Protein AF-A0A9D8YZA4-F1 (afdb_monomer_lite)

Radius of gyration: 13.83 Å; chains: 1; bounding box: 36×15×34 Å

Secondary structure (DSSP, 8-state):
-------S----EEEEEEEEHHHHHHHHHHHHHHS-HHHH--EEEEEEEPTTSEEEEEEEE-SS--

Foldseek 3Di:
DDDDDDDDPPQKDKDKDKAAQVVVVVVLVVCCVVAPCQFWVKDWPDWDQDPPRIIITMIITGPGGD

Structure (mmCIF, N/CA/C/O backbone):
data_AF-A0A9D8YZA4-F1
#
_entry.id   AF-A0A9D8YZA4-F1
#
loop_
_atom_site.group_PDB
_atom_site.id
_atom_site.type_symbol
_atom_site.label_atom_id
_atom_site.label_alt_id
_atom_site.label_comp_id
_atom_site.label_asym_id
_atom_site.label_entity_id
_atom_site.label_seq_id
_atom_site.pdbx_PDB_ins_code
_atom_site.Cartn_x
_atom_site.Cartn_y
_atom_site.Cartn_z
_atom_site.occupancy
_atom_site.B_iso_or_equiv
_atom_site.auth_seq_id
_atom_site.auth_comp_id
_atom_site.auth_asym_id
_atom_site.auth_atom_id
_atom_site.pdbx_PDB_model_num
ATOM 1 N N . MET A 1 1 ? 23.170 -11.184 16.680 1.00 49.19 1 MET A N 1
ATOM 2 C CA . MET A 1 1 ? 23.305 -12.038 15.485 1.00 49.19 1 MET A CA 1
ATOM 3 C C . MET A 1 1 ? 21.918 -12.209 14.894 1.00 49.19 1 MET A C 1
ATOM 5 O O . MET A 1 1 ? 21.130 -12.890 15.515 1.00 49.19 1 MET A O 1
ATOM 9 N N . GLU A 1 2 ? 21.628 -11.544 13.780 1.00 30.78 2 GLU A N 1
ATOM 10 C CA . GLU A 1 2 ? 20.578 -11.835 12.781 1.00 30.78 2 GLU A CA 1
ATOM 11 C C . GLU A 1 2 ? 20.793 -10.792 11.673 1.00 30.78 2 GLU A C 1
ATOM 13 O O . GLU A 1 2 ? 21.003 -9.624 1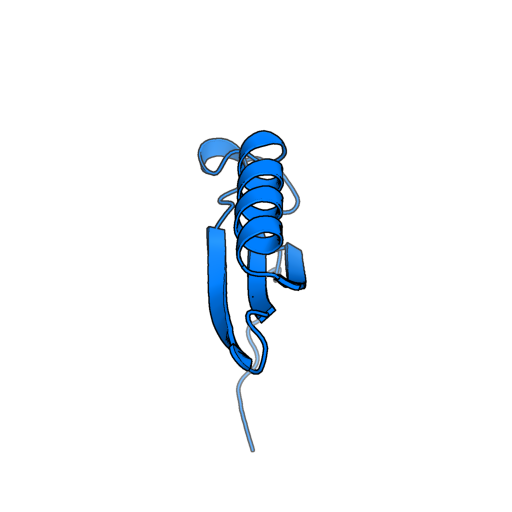1.977 1.00 30.78 2 GLU A O 1
ATOM 18 N N . ALA A 1 3 ? 20.810 -11.067 10.382 1.00 38.25 3 ALA A N 1
ATOM 19 C CA . ALA A 1 3 ? 21.185 -12.232 9.610 1.00 38.25 3 ALA A CA 1
ATOM 20 C C . ALA A 1 3 ? 21.699 -11.636 8.283 1.00 38.25 3 ALA A C 1
ATOM 22 O O . ALA A 1 3 ? 21.084 -10.736 7.725 1.00 38.25 3 ALA A O 1
ATOM 23 N N . SER A 1 4 ? 22.856 -12.113 7.834 1.00 42.06 4 SER A N 1
ATOM 24 C CA . SER A 1 4 ? 23.182 -12.370 6.425 1.00 42.06 4 SER A CA 1
ATOM 25 C C . SER A 1 4 ? 22.941 -11.272 5.369 1.00 42.06 4 SER A C 1
ATOM 27 O O . SER A 1 4 ? 21.833 -11.016 4.912 1.00 42.06 4 SER A O 1
ATOM 29 N N . ARG A 1 5 ? 24.066 -10.739 4.872 1.00 59.06 5 ARG A N 1
ATOM 30 C CA . ARG A 1 5 ? 24.227 -10.031 3.591 1.00 59.06 5 ARG A CA 1
ATOM 31 C C . ARG A 1 5 ? 23.493 -10.737 2.440 1.00 59.06 5 ARG A C 1
ATOM 33 O O . ARG A 1 5 ? 23.746 -11.914 2.198 1.00 59.06 5 ARG A O 1
ATOM 40 N N . ALA A 1 6 ? 22.743 -9.976 1.647 1.00 45.81 6 ALA A N 1
ATOM 41 C CA . ALA A 1 6 ? 22.465 -10.313 0.255 1.00 45.81 6 ALA A CA 1
ATOM 42 C C . ALA A 1 6 ? 22.929 -9.150 -0.632 1.00 45.81 6 ALA A C 1
ATOM 44 O O . ALA A 1 6 ? 22.349 -8.066 -0.631 1.00 45.81 6 ALA A O 1
ATOM 45 N N . SER A 1 7 ? 24.033 -9.388 -1.333 1.00 56.75 7 SER A N 1
ATOM 46 C CA . SER A 1 7 ? 24.577 -8.549 -2.396 1.00 56.75 7 SER A CA 1
ATOM 47 C C . SER A 1 7 ? 23.862 -8.881 -3.715 1.00 56.75 7 SER A C 1
ATOM 49 O O . SER A 1 7 ? 23.743 -10.052 -4.062 1.00 56.75 7 SER A O 1
ATOM 51 N N . GLY A 1 8 ? 23.407 -7.851 -4.435 1.00 44.47 8 GLY A N 1
ATOM 52 C CA . GLY A 1 8 ? 22.613 -7.891 -5.680 1.00 44.47 8 GLY A CA 1
ATOM 53 C C . GLY A 1 8 ? 21.497 -6.846 -5.562 1.00 44.47 8 GLY A C 1
ATOM 54 O O . GLY A 1 8 ? 20.959 -6.739 -4.461 1.00 44.47 8 GLY A O 1
ATOM 55 N N . PRO A 1 9 ? 21.207 -5.997 -6.573 1.00 46.81 9 PRO A N 1
ATOM 56 C CA . PRO A 1 9 ? 20.495 -4.743 -6.339 1.00 46.81 9 PRO A CA 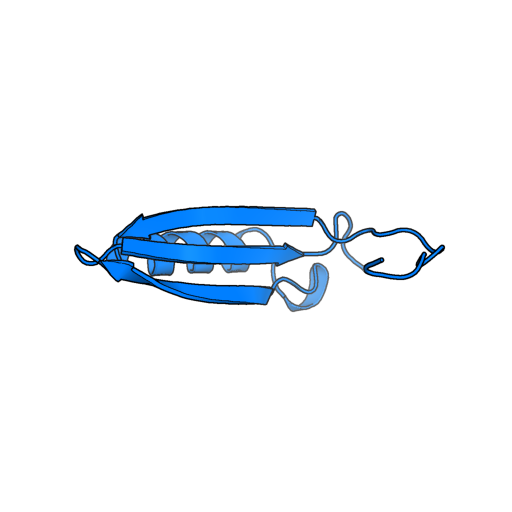1
ATOM 57 C C . PRO A 1 9 ? 19.165 -5.071 -5.674 1.00 46.81 9 PRO A C 1
ATOM 59 O O . PRO A 1 9 ? 18.345 -5.793 -6.233 1.00 46.81 9 PRO A O 1
ATOM 62 N N . SER A 1 10 ? 18.956 -4.589 -4.456 1.00 58.56 10 SER A N 1
ATOM 63 C CA . SER A 1 10 ? 17.723 -4.788 -3.701 1.00 58.56 10 SER A CA 1
ATOM 64 C C . SER A 1 10 ? 16.606 -3.915 -4.295 1.00 58.56 10 SER A C 1
ATOM 66 O O . SER A 1 10 ? 15.956 -3.142 -3.602 1.00 58.56 10 SER A O 1
ATOM 68 N N . GLY A 1 11 ? 16.405 -4.007 -5.612 1.00 71.94 11 GLY A N 1
ATOM 69 C CA . GLY A 1 11 ? 15.574 -3.162 -6.459 1.00 71.94 11 GLY A CA 1
ATOM 70 C C . GLY A 1 11 ? 14.100 -3.506 -6.357 1.00 71.94 11 GLY A C 1
ATOM 71 O O . GLY A 1 11 ? 13.444 -3.655 -7.372 1.00 71.94 11 GLY A O 1
ATOM 72 N N . PHE A 1 12 ? 13.576 -3.654 -5.145 1.00 80.69 12 PHE A N 1
ATOM 73 C CA . PHE A 1 12 ? 12.138 -3.639 -4.915 1.00 80.69 12 PHE A CA 1
ATOM 74 C C . PHE A 1 12 ? 11.811 -2.456 -4.012 1.00 80.69 12 PHE A C 1
ATOM 76 O O . PHE A 1 12 ? 12.303 -2.367 -2.885 1.00 80.69 12 PHE A O 1
ATOM 83 N N . VAL A 1 13 ? 10.968 -1.560 -4.514 1.00 88.50 13 VAL A N 1
ATOM 84 C CA . VAL A 1 13 ? 10.371 -0.472 -3.744 1.00 88.50 13 VAL A CA 1
ATOM 85 C C . VAL A 1 13 ? 9.337 -1.085 -2.814 1.00 88.50 13 VAL A C 1
ATOM 87 O O . VAL A 1 13 ? 8.455 -1.815 -3.271 1.00 88.50 13 VAL A O 1
ATOM 90 N N . ARG A 1 14 ? 9.460 -0.799 -1.517 1.00 92.06 14 ARG A N 1
ATOM 91 C CA . ARG A 1 14 ? 8.526 -1.247 -0.484 1.00 92.06 14 ARG A CA 1
ATOM 92 C C . ARG A 1 14 ? 7.914 -0.044 0.200 1.00 92.06 14 ARG A C 1
ATOM 94 O O . ARG A 1 14 ? 8.642 0.841 0.638 1.00 92.06 14 ARG A O 1
ATOM 101 N N . GLU A 1 15 ? 6.598 -0.050 0.331 1.00 93.00 15 GLU A N 1
ATOM 102 C CA . GLU A 1 15 ? 5.868 0.971 1.074 1.00 93.00 15 GLU A CA 1
ATOM 103 C C . GLU A 1 15 ? 4.897 0.307 2.042 1.00 93.00 15 GLU A C 1
ATOM 105 O O . GLU A 1 15 ? 4.093 -0.543 1.655 1.00 93.00 15 GLU A O 1
ATOM 110 N N . THR A 1 16 ? 4.986 0.692 3.313 1.00 94.25 16 THR A N 1
ATOM 111 C CA . THR A 1 16 ? 4.115 0.190 4.376 1.00 94.25 16 THR A CA 1
ATOM 112 C C . THR A 1 16 ? 3.059 1.230 4.701 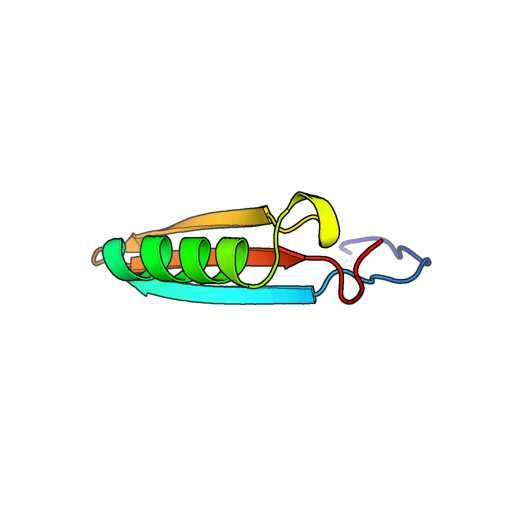1.00 94.25 16 THR A C 1
ATOM 114 O O . THR A 1 16 ? 3.376 2.388 4.962 1.00 94.25 16 THR A O 1
ATOM 117 N N . TYR A 1 17 ? 1.805 0.796 4.739 1.00 94.19 17 TYR A N 1
ATOM 118 C CA . TYR A 1 17 ? 0.655 1.627 5.051 1.00 94.19 17 TYR A CA 1
ATOM 119 C C . TYR A 1 17 ? -0.074 1.082 6.275 1.00 94.19 17 TYR A C 1
ATOM 121 O O . TYR A 1 17 ? -0.155 -0.129 6.484 1.00 94.19 17 TYR A O 1
ATOM 129 N N . ARG A 1 18 ? -0.631 1.999 7.066 1.00 95.19 18 ARG A N 1
ATOM 130 C CA . ARG A 1 18 ? -1.490 1.713 8.219 1.00 95.19 18 ARG A CA 1
ATOM 131 C C . ARG A 1 18 ? -2.789 2.476 8.030 1.00 95.19 18 ARG A C 1
ATOM 133 O O . ARG A 1 18 ? -2.843 3.672 8.291 1.00 95.19 18 ARG A O 1
ATOM 140 N N . LEU A 1 19 ? -3.793 1.800 7.491 1.00 95.38 19 LEU A N 1
ATOM 141 C CA . LEU A 1 19 ? -5.065 2.402 7.087 1.00 95.38 19 LEU A CA 1
ATOM 142 C C . LEU A 1 19 ? -6.217 1.529 7.567 1.00 95.38 19 LEU A C 1
ATOM 144 O O . LEU A 1 19 ? -6.027 0.334 7.759 1.00 95.38 19 LEU A O 1
ATOM 148 N N . SER A 1 20 ? -7.421 2.079 7.724 1.00 94.88 20 SER A N 1
ATOM 149 C CA . SER A 1 20 ? -8.586 1.248 8.053 1.00 94.88 20 SER A CA 1
ATOM 150 C C . SER A 1 20 ? -8.848 0.197 6.970 1.00 94.88 20 SER A C 1
ATOM 152 O O . SER A 1 20 ? -8.439 0.343 5.815 1.00 94.88 20 SER A O 1
ATOM 154 N N . ARG A 1 21 ? -9.547 -0.885 7.308 1.00 91.19 21 ARG A N 1
ATOM 155 C CA . ARG A 1 21 ? -9.823 -1.995 6.390 1.00 91.19 21 ARG A CA 1
ATOM 156 C C . ARG A 1 21 ? -10.377 -1.588 5.015 1.00 91.19 21 ARG A C 1
ATOM 158 O O . ARG A 1 21 ? -9.885 -2.133 4.017 1.00 91.19 21 ARG A O 1
ATOM 165 N N . PRO A 1 22 ? -11.367 -0.679 4.888 1.00 94.31 22 PRO A N 1
ATOM 166 C CA . PRO A 1 22 ? -11.824 -0.230 3.572 1.00 94.31 22 PRO A CA 1
ATOM 167 C C . PRO A 1 22 ? -10.766 0.598 2.830 1.00 94.31 22 PRO A C 1
ATOM 169 O O . PRO A 1 22 ? -10.618 0.453 1.615 1.00 94.31 22 PRO A O 1
ATOM 172 N N . GLU A 1 23 ? -9.998 1.414 3.547 1.00 95.19 23 GLU A N 1
ATOM 173 C CA . GLU A 1 23 ? -8.947 2.251 2.971 1.00 95.19 23 GLU A CA 1
ATOM 174 C C . GLU A 1 23 ? -7.747 1.437 2.492 1.00 95.19 23 GLU A C 1
ATOM 176 O O . GLU A 1 23 ? -7.239 1.687 1.403 1.00 95.19 23 GLU A O 1
ATOM 181 N N . ALA A 1 24 ? -7.338 0.415 3.243 1.00 94.44 24 ALA A N 1
ATOM 182 C CA . ALA A 1 24 ? -6.254 -0.481 2.865 1.00 94.44 24 ALA A CA 1
ATOM 183 C C . ALA A 1 24 ? -6.560 -1.225 1.561 1.00 94.44 24 ALA A C 1
ATOM 185 O O . ALA A 1 24 ? -5.714 -1.296 0.671 1.00 94.44 24 ALA A O 1
ATOM 186 N N . ARG A 1 25 ? -7.798 -1.716 1.394 1.00 92.75 25 ARG A N 1
ATOM 187 C CA . ARG A 1 25 ? -8.235 -2.335 0.130 1.00 92.75 25 ARG A CA 1
ATOM 188 C C . ARG A 1 25 ? -8.195 -1.349 -1.031 1.00 92.75 25 ARG A C 1
ATOM 190 O O . ARG A 1 25 ? -7.721 -1.704 -2.107 1.00 92.75 25 ARG A O 1
ATOM 197 N N . ARG A 1 26 ? -8.678 -0.122 -0.814 1.00 95.69 26 ARG A N 1
ATOM 198 C CA . ARG A 1 26 ? -8.631 0.946 -1.819 1.00 95.69 26 ARG A CA 1
ATOM 199 C C . ARG A 1 26 ? -7.188 1.274 -2.200 1.00 95.69 26 ARG A C 1
ATOM 201 O O . ARG A 1 26 ? -6.876 1.262 -3.383 1.00 95.69 26 ARG A O 1
ATOM 208 N N . LYS A 1 27 ? -6.299 1.449 -1.222 1.00 94.75 27 LYS A N 1
ATOM 209 C CA . LYS A 1 27 ? -4.888 1.778 -1.450 1.00 94.75 27 LYS A CA 1
ATOM 210 C C . LYS A 1 27 ? -4.133 0.666 -2.172 1.00 94.75 27 LYS A C 1
ATOM 212 O O . LYS A 1 27 ? -3.386 0.948 -3.104 1.00 94.75 27 LYS A O 1
ATOM 217 N N . ALA A 1 28 ? -4.363 -0.592 -1.799 1.00 93.06 28 ALA A N 1
ATOM 218 C CA . ALA A 1 28 ? -3.810 -1.732 -2.523 1.00 93.06 28 ALA A CA 1
ATOM 219 C C . ALA A 1 28 ? -4.297 -1.751 -3.981 1.00 93.06 28 ALA A C 1
ATOM 221 O O . ALA A 1 28 ? -3.499 -1.963 -4.890 1.00 93.06 28 ALA A O 1
ATOM 222 N N . ARG A 1 29 ? -5.588 -1.473 -4.220 1.00 92.88 29 ARG A N 1
ATOM 223 C CA . ARG A 1 29 ? -6.146 -1.385 -5.574 1.00 92.88 29 ARG A CA 1
ATOM 224 C C . ARG A 1 29 ? -5.509 -0.256 -6.386 1.00 92.88 29 ARG A C 1
ATOM 226 O O . ARG A 1 29 ? -5.037 -0.527 -7.480 1.00 92.88 29 ARG A O 1
ATOM 233 N N . GLU A 1 30 ? -5.406 0.948 -5.823 1.00 94.56 30 GLU A N 1
ATOM 234 C CA . GLU A 1 30 ? -4.710 2.088 -6.445 1.00 94.56 30 GLU A CA 1
ATOM 235 C C . GLU A 1 30 ? -3.271 1.739 -6.842 1.00 94.56 30 GLU A C 1
ATOM 237 O O . GLU A 1 30 ? -2.781 2.190 -7.873 1.00 94.56 30 GLU A O 1
ATOM 242 N N . TRP A 1 31 ? -2.589 0.929 -6.033 1.00 92.94 31 TRP A N 1
ATOM 243 C CA . TRP A 1 31 ? -1.252 0.440 -6.344 1.00 92.94 31 TRP A CA 1
ATOM 244 C C . TRP A 1 31 ? -1.227 -0.505 -7.544 1.00 92.94 31 TRP A C 1
ATOM 246 O O . TRP A 1 31 ? -0.343 -0.383 -8.382 1.00 92.94 31 TRP A O 1
ATOM 256 N N . PHE A 1 32 ? -2.173 -1.440 -7.637 1.00 90.56 32 PHE A N 1
ATOM 257 C CA . PHE A 1 32 ? -2.272 -2.340 -8.789 1.00 90.56 32 PHE A CA 1
ATOM 258 C C . PHE A 1 32 ? -2.708 -1.617 -10.068 1.00 90.56 32 PHE A C 1
ATOM 260 O O . PHE A 1 32 ? -2.271 -2.011 -11.147 1.00 90.56 32 PHE A O 1
ATOM 267 N N . ASP A 1 33 ? -3.538 -0.578 -9.949 1.00 92.00 33 ASP A N 1
ATOM 268 C CA . ASP A 1 33 ? -3.953 0.276 -11.066 1.00 92.00 33 ASP A CA 1
ATOM 269 C C . ASP A 1 33 ? -2.789 1.160 -11.567 1.00 92.00 33 ASP A C 1
ATOM 271 O O . ASP A 1 33 ? -2.582 1.267 -12.773 1.00 92.00 33 ASP A O 1
ATOM 275 N N . GLN A 1 34 ? -1.981 1.741 -10.669 1.00 91.00 34 GLN A N 1
ATOM 276 C CA . GLN A 1 34 ? -0.815 2.562 -11.047 1.00 91.00 34 GLN A CA 1
ATOM 277 C C . GLN A 1 34 ? 0.401 1.736 -11.480 1.00 91.00 34 GLN A C 1
ATOM 279 O O . GLN A 1 34 ? 1.120 2.117 -12.401 1.00 91.00 34 GLN A O 1
ATOM 284 N N . TYR A 1 35 ? 0.639 0.609 -10.812 1.00 89.62 35 TYR A N 1
ATOM 285 C CA . TYR A 1 35 ? 1.776 -0.275 -11.046 1.00 89.62 35 TYR A CA 1
ATOM 286 C C . TYR A 1 35 ? 1.257 -1.695 -11.291 1.00 89.62 35 TYR A C 1
ATOM 288 O O . TYR A 1 35 ? 1.213 -2.513 -10.363 1.00 89.62 35 TYR A O 1
ATOM 296 N N . PRO A 1 36 ? 0.861 -2.025 -12.532 1.00 89.50 36 PRO A N 1
ATOM 297 C CA . PRO A 1 36 ? 0.355 -3.348 -12.863 1.00 89.50 36 PRO A CA 1
ATOM 298 C C . PRO A 1 36 ? 1.359 -4.442 -12.498 1.00 89.50 36 PRO A C 1
ATOM 300 O O . PRO A 1 36 ? 2.548 -4.342 -12.808 1.00 89.50 36 PRO A O 1
ATOM 303 N N . LYS A 1 37 ? 0.878 -5.534 -11.891 1.00 86.06 37 LYS A N 1
ATOM 304 C CA . LYS A 1 37 ? 1.727 -6.670 -11.491 1.00 86.06 37 LYS A CA 1
ATOM 305 C C . LYS A 1 37 ? 2.530 -7.252 -12.660 1.00 86.06 37 LYS A C 1
ATOM 307 O O . LYS A 1 37 ? 3.643 -7.706 -12.440 1.00 86.06 37 LYS A O 1
ATOM 312 N N . ALA A 1 38 ? 1.981 -7.249 -13.872 1.00 87.06 38 ALA A N 1
ATOM 313 C CA . ALA A 1 38 ? 2.665 -7.788 -15.046 1.00 87.06 38 ALA A CA 1
ATOM 314 C C . ALA A 1 38 ? 3.938 -7.003 -15.403 1.00 87.06 38 ALA A C 1
ATOM 316 O O . ALA A 1 38 ? 4.931 -7.622 -15.751 1.00 87.06 38 ALA A O 1
ATOM 317 N N . ALA A 1 39 ? 3.912 -5.673 -15.265 1.00 85.81 39 ALA A N 1
ATOM 318 C CA . ALA A 1 39 ? 5.038 -4.805 -15.608 1.00 85.81 39 ALA A CA 1
ATOM 319 C C . ALA A 1 39 ? 5.984 -4.573 -14.419 1.00 85.81 39 ALA A C 1
ATOM 321 O O . ALA A 1 39 ? 7.194 -4.554 -14.580 1.00 85.81 39 ALA A O 1
ATOM 322 N N . TYR A 1 40 ? 5.439 -4.419 -13.208 1.00 86.81 40 TYR A N 1
ATOM 323 C CA . TYR A 1 40 ? 6.204 -3.998 -12.028 1.00 86.81 40 TYR A CA 1
ATOM 324 C C . TYR A 1 40 ? 6.323 -5.072 -10.946 1.00 86.81 40 TYR A C 1
ATOM 326 O O . TYR A 1 40 ? 6.828 -4.790 -9.861 1.00 86.81 40 TYR A O 1
ATOM 334 N N . TRP A 1 41 ? 5.802 -6.284 -11.164 1.00 86.69 41 TRP A N 1
ATOM 335 C CA . TRP A 1 41 ? 5.738 -7.332 -10.132 1.00 86.69 41 TRP A CA 1
ATOM 336 C C . TRP A 1 41 ? 5.173 -6.852 -8.789 1.00 86.69 41 TRP A C 1
ATOM 338 O O . TRP A 1 41 ? 5.542 -7.324 -7.710 1.00 86.69 41 TRP A O 1
ATOM 348 N N . THR A 1 42 ? 4.230 -5.915 -8.870 1.00 91.56 42 THR A N 1
ATOM 349 C CA . THR A 1 42 ? 3.534 -5.371 -7.714 1.00 91.56 42 THR A CA 1
ATOM 350 C C . THR A 1 42 ? 2.822 -6.472 -6.937 1.00 91.56 42 THR A C 1
ATOM 352 O O . THR A 1 42 ? 2.078 -7.276 -7.506 1.00 91.56 42 THR A O 1
ATOM 355 N N . GLN A 1 43 ? 3.034 -6.512 -5.625 1.00 91.31 43 GLN A N 1
ATOM 356 C CA . GLN A 1 43 ? 2.419 -7.485 -4.732 1.00 91.31 43 GLN A CA 1
ATOM 357 C C . GLN A 1 43 ? 2.315 -6.936 -3.305 1.00 91.31 43 GLN A C 1
ATOM 359 O O . GLN A 1 43 ? 3.096 -6.085 -2.891 1.00 91.31 43 GLN A O 1
ATOM 364 N N . VAL A 1 44 ? 1.368 -7.461 -2.531 1.00 93.00 44 VAL A N 1
ATOM 365 C CA . VAL A 1 44 ? 1.349 -7.296 -1.075 1.00 93.00 44 VAL A CA 1
ATOM 366 C C . VAL A 1 44 ? 2.367 -8.263 -0.461 1.00 93.00 44 VAL A C 1
ATOM 368 O O . VAL A 1 44 ? 2.233 -9.477 -0.607 1.00 93.00 44 VAL A O 1
ATOM 371 N N . GLU A 1 45 ? 3.389 -7.735 0.205 1.00 91.94 45 GLU A N 1
ATOM 372 C CA . GLU A 1 45 ? 4.410 -8.514 0.918 1.00 91.94 45 GLU A 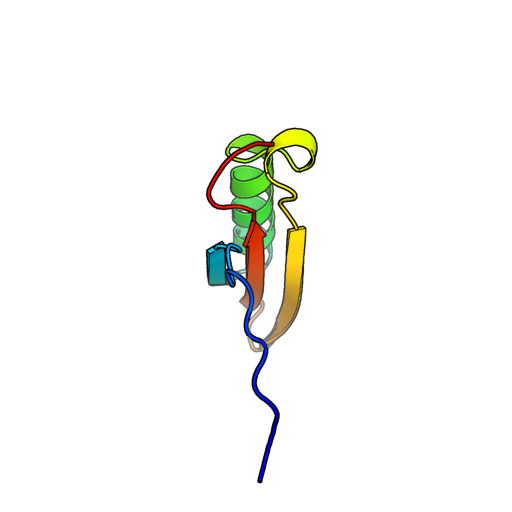CA 1
ATOM 373 C C . GLU A 1 45 ? 3.916 -8.972 2.297 1.00 91.94 45 GLU A C 1
ATOM 375 O O . GLU A 1 45 ? 4.164 -10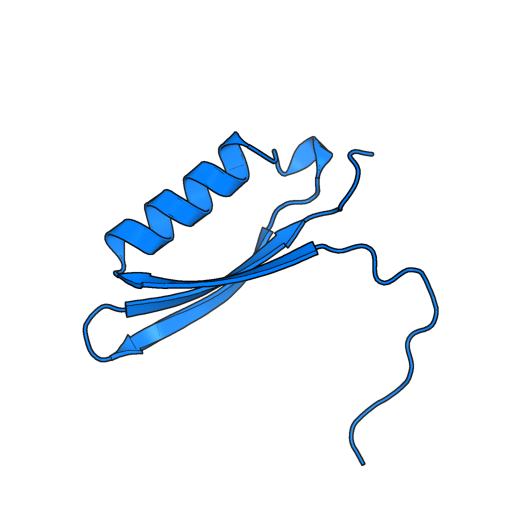.105 2.699 1.00 91.94 45 GLU A O 1
ATOM 380 N N . SER A 1 46 ? 3.179 -8.111 3.003 1.00 92.19 46 SER A N 1
ATOM 381 C CA . SER A 1 46 ? 2.618 -8.395 4.327 1.00 92.19 46 SER A CA 1
ATOM 382 C C . SER A 1 46 ? 1.223 -7.796 4.447 1.00 92.19 46 SER A C 1
ATOM 384 O O . SER A 1 46 ? 0.988 -6.694 3.955 1.00 92.19 46 SER A O 1
ATOM 386 N N . TRP A 1 47 ? 0.310 -8.508 5.107 1.00 93.88 47 TRP A N 1
ATOM 387 C CA . TRP A 1 47 ? -1.041 -8.042 5.414 1.00 93.88 47 TRP A CA 1
ATOM 388 C C . TRP A 1 47 ? -1.406 -8.460 6.834 1.00 93.88 47 TRP A C 1
ATOM 390 O O . TRP A 1 47 ? -1.500 -9.652 7.133 1.00 93.88 47 TRP A O 1
ATOM 400 N N . ARG A 1 48 ? -1.608 -7.487 7.719 1.00 94.62 48 ARG A N 1
ATOM 401 C CA . ARG A 1 48 ? -1.919 -7.707 9.131 1.00 94.62 48 ARG A CA 1
ATOM 402 C C . ARG A 1 48 ? -3.088 -6.836 9.552 1.00 94.62 48 ARG A C 1
ATOM 404 O O . ARG A 1 48 ? -3.138 -5.654 9.236 1.00 94.62 48 ARG A O 1
ATOM 411 N N . VAL A 1 49 ? -4.023 -7.434 10.278 1.00 93.81 49 VAL A N 1
ATOM 412 C CA . VAL A 1 49 ? -5.124 -6.714 10.920 1.00 93.81 49 VAL A CA 1
ATOM 413 C C . VAL A 1 49 ? -4.650 -6.299 12.309 1.00 93.81 49 VAL A C 1
ATOM 415 O O . VAL A 1 49 ? -4.154 -7.135 13.062 1.00 93.81 49 VAL A O 1
ATOM 418 N N . LEU A 1 50 ? -4.766 -5.015 12.614 1.00 93.00 50 LEU A N 1
ATOM 419 C CA . LEU A 1 50 ? -4.525 -4.424 13.921 1.00 93.00 50 LEU A CA 1
ATOM 420 C C . LEU A 1 50 ? -5.859 -4.181 14.636 1.00 93.00 50 LEU A C 1
ATOM 422 O O . LEU A 1 50 ? -6.939 -4.286 14.049 1.00 93.00 50 LEU A O 1
ATOM 426 N N . ASP A 1 51 ? -5.765 -3.836 15.914 1.00 90.44 51 ASP A N 1
ATOM 427 C CA . ASP A 1 51 ? -6.923 -3.461 16.714 1.00 90.44 51 ASP A CA 1
ATOM 428 C C . ASP A 1 51 ? -7.594 -2.184 16.172 1.00 90.44 51 ASP A C 1
ATOM 430 O O . ASP A 1 51 ? -6.933 -1.313 15.597 1.00 90.44 51 ASP A O 1
ATOM 434 N N . GLY A 1 52 ? -8.916 -2.078 16.322 1.00 87.19 52 GLY A N 1
ATOM 435 C CA . GLY A 1 52 ? -9.679 -0.919 15.836 1.00 87.19 52 GLY A CA 1
ATOM 436 C C . GLY A 1 52 ? -9.927 -0.858 14.317 1.00 87.19 52 GLY A C 1
ATOM 437 O O . GLY A 1 52 ? -10.011 0.234 13.764 1.00 87.19 52 GLY A O 1
ATOM 438 N N . ASP A 1 53 ? -10.050 -2.006 13.637 1.00 89.56 53 ASP A N 1
ATOM 439 C CA . ASP A 1 53 ? -10.319 -2.124 12.182 1.00 89.56 53 ASP A CA 1
ATOM 440 C C . ASP A 1 53 ? -9.231 -1.501 11.282 1.00 89.56 53 ASP A C 1
ATOM 442 O O . ASP A 1 53 ? -9.462 -1.151 10.122 1.00 89.56 53 ASP A O 1
ATOM 446 N N . VAL A 1 54 ? -8.008 -1.387 11.802 1.00 94.69 54 VAL A N 1
ATOM 447 C CA . VAL A 1 54 ? -6.839 -0.923 11.050 1.00 94.69 54 VAL A CA 1
ATOM 448 C C . VAL A 1 54 ? -6.124 -2.111 10.416 1.00 94.69 54 VAL A C 1
ATOM 450 O O . VAL A 1 54 ? -6.004 -3.179 11.000 1.00 94.69 54 VAL A O 1
ATOM 453 N N . ILE A 1 55 ? -5.629 -1.935 9.201 1.00 95.81 55 ILE A N 1
ATOM 454 C CA . ILE A 1 55 ? -4.782 -2.881 8.488 1.00 95.81 55 ILE A CA 1
ATOM 455 C C . ILE A 1 55 ? -3.406 -2.251 8.324 1.00 95.81 55 ILE A C 1
ATOM 457 O O . ILE A 1 55 ? -3.263 -1.167 7.753 1.00 95.81 55 ILE A O 1
ATOM 461 N N . GLU A 1 56 ? -2.391 -2.970 8.780 1.00 95.94 56 GLU A N 1
ATOM 462 C CA . GLU A 1 56 ? -1.007 -2.727 8.409 1.00 95.94 56 GLU A CA 1
ATOM 463 C C . GLU A 1 56 ? -0.648 -3.647 7.245 1.00 95.94 56 GLU A C 1
ATOM 465 O O . GLU A 1 56 ? -0.706 -4.873 7.361 1.00 95.94 56 GLU A O 1
ATOM 470 N N . PHE A 1 57 ? -0.284 -3.068 6.107 1.00 95.25 57 PHE A N 1
ATOM 471 C CA . PHE A 1 57 ? 0.155 -3.849 4.959 1.00 95.25 57 PHE A CA 1
ATOM 472 C C . PHE A 1 57 ? 1.349 -3.203 4.273 1.00 95.25 57 PHE A C 1
ATOM 474 O O . PHE A 1 57 ? 1.496 -1.982 4.257 1.00 95.25 57 PHE A O 1
ATOM 481 N N . THR A 1 58 ? 2.193 -4.044 3.687 1.00 95.31 58 THR A N 1
ATOM 482 C CA . THR A 1 58 ? 3.373 -3.619 2.935 1.00 95.31 58 THR A CA 1
ATOM 483 C C . THR A 1 58 ? 3.177 -3.985 1.478 1.00 95.31 58 THR A C 1
ATOM 485 O O . THR A 1 58 ? 3.020 -5.159 1.143 1.00 95.31 58 THR A O 1
ATOM 488 N N . MET A 1 59 ? 3.188 -2.984 0.608 1.00 94.31 59 MET A N 1
ATOM 489 C CA . MET A 1 59 ? 3.253 -3.163 -0.835 1.00 94.31 59 MET A CA 1
ATOM 490 C C . MET A 1 59 ? 4.707 -3.267 -1.267 1.00 94.31 59 MET A C 1
ATOM 492 O O . MET A 1 59 ? 5.567 -2.564 -0.738 1.00 94.31 59 MET A O 1
ATOM 496 N N . ARG A 1 60 ? 4.975 -4.113 -2.258 1.00 93.50 60 ARG A N 1
ATOM 497 C CA . ARG A 1 60 ? 6.264 -4.199 -2.938 1.00 93.50 60 ARG A CA 1
ATOM 498 C C . ARG A 1 60 ? 6.073 -4.130 -4.448 1.00 93.50 60 ARG A C 1
ATOM 500 O O . ARG A 1 60 ? 5.097 -4.678 -4.954 1.00 93.50 60 ARG A O 1
ATOM 507 N N . ARG A 1 61 ? 7.009 -3.508 -5.160 1.00 92.56 61 ARG A N 1
ATOM 508 C CA . ARG A 1 61 ? 7.095 -3.497 -6.633 1.00 92.56 61 ARG A CA 1
ATOM 509 C C . ARG A 1 61 ? 8.532 -3.314 -7.095 1.00 92.56 61 ARG A C 1
ATOM 511 O O . ARG A 1 61 ? 9.379 -2.899 -6.311 1.00 92.56 61 ARG A O 1
ATOM 518 N N . LEU A 1 62 ? 8.793 -3.539 -8.371 1.00 90.06 62 LEU A N 1
ATOM 519 C CA . LEU A 1 62 ? 10.021 -3.118 -9.032 1.00 90.06 62 LEU A CA 1
ATOM 520 C C . LEU A 1 62 ? 10.019 -1.585 -9.245 1.00 90.06 62 LEU A C 1
ATOM 522 O O . LEU A 1 62 ? 8.957 -0.988 -9.464 1.00 90.06 62 LEU A O 1
ATOM 526 N N . PRO A 1 63 ? 11.181 -0.910 -9.155 1.00 84.31 63 PRO A N 1
ATOM 527 C CA . PRO A 1 63 ? 11.327 0.511 -9.453 1.00 84.31 63 PRO A CA 1
ATOM 528 C C . PRO A 1 63 ? 11.130 0.794 -10.945 1.00 84.31 63 PRO A C 1
ATOM 530 O O . PRO A 1 63 ? 10.614 1.854 -11.289 1.00 84.31 63 PRO A O 1
ATOM 533 N N . THR A 1 64 ? 11.479 -0.171 -11.796 1.00 79.06 64 THR A N 1
ATOM 534 C CA . THR A 1 64 ? 11.401 -0.099 -13.256 1.00 79.06 64 THR A CA 1
ATOM 535 C C . THR A 1 64 ? 10.521 -1.237 -13.758 1.00 79.06 64 THR A C 1
ATOM 537 O O . THR A 1 64 ? 10.516 -2.308 -13.151 1.00 79.06 64 THR A O 1
ATOM 540 N N . ALA A 1 65 ? 9.764 -0.992 -14.827 1.00 77.00 65 ALA A N 1
ATOM 541 C CA . ALA A 1 65 ? 9.092 -2.068 -15.544 1.00 77.00 65 ALA A CA 1
ATOM 542 C C 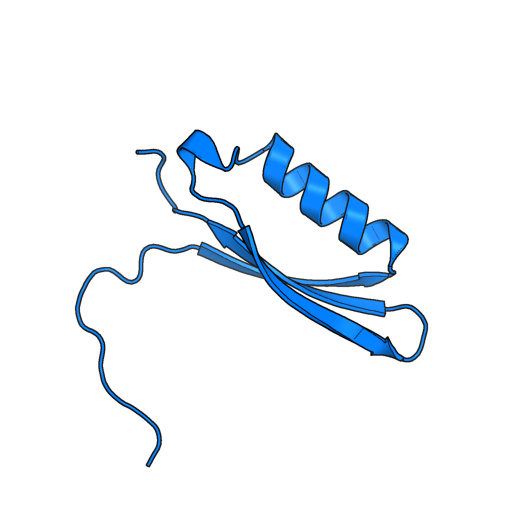. ALA A 1 65 ? 10.134 -2.930 -16.275 1.00 77.00 65 ALA A C 1
ATOM 544 O O . ALA A 1 65 ? 11.134 -2.380 -16.742 1.00 77.00 65 ALA A O 1
ATOM 545 N N . ASP A 1 66 ? 9.909 -4.242 -16.322 1.00 62.78 66 ASP A N 1
ATOM 546 C CA . ASP A 1 66 ? 10.667 -5.166 -17.184 1.00 62.78 66 ASP A CA 1
ATOM 547 C C . ASP A 1 66 ? 10.307 -4.968 -18.666 1.00 62.78 66 ASP A C 1
ATOM 549 O O . ASP A 1 66 ? 9.111 -4.701 -18.951 1.00 62.78 66 ASP A O 1
#

pLDDT: mean 83.97, std 16.88, range [30.78, 95.94]

Sequence (66 aa):
MEASRASGPSGFVRETYRLSRPEARRKAREWFDQYPKAAYWTQVESWRVLDGDVIEFTMRRLPTAD